Protein AF-A0A2V8GJI9-F1 (afdb_monomer)

Solvent-accessible surface area (backbone atoms only — not comparable to full-atom values): 8300 Å² total; per-residue (Å²): 123,78,87,63,62,68,60,46,70,64,44,50,62,52,36,60,73,71,42,51,44,71,47,83,42,53,93,40,30,22,38,35,31,41,52,63,56,97,75,23,37,41,34,37,64,22,7,66,84,49,74,41,66,83,68,74,76,92,53,94,50,58,69,47,76,45,27,89,53,45,37,51,72,50,77,48,64,57,92,61,36,34,39,41,37,32,25,34,86,86,68,48,78,77,47,71,53,74,48,70,69,66,63,91,72,76,76,72,87,88,72,80,67,73,78,83,71,80,76,75,79,75,75,81,77,76,77,79,84,76,79,90,128

Radius of gyration: 19.45 Å; Cα contacts (8 Å, |Δi|>4): 210; chains: 1; bounding box: 43×51×62 Å

Nearest PDB structures (foldseek):
  3tgh-assembly1_A  TM=9.081E-01  e=1.488E-04  Plasmodium falciparum 3D7

Mean predicted aligned error: 11.12 Å

pLDDT: mean 79.85, std 19.97, range [35.91, 98.31]

Structure (mmCIF, N/CA/C/O backbone):
data_AF-A0A2V8GJI9-F1
#
_entry.id   AF-A0A2V8GJI9-F1
#
loop_
_atom_site.group_PDB
_atom_site.id
_atom_site.type_symbol
_atom_site.label_atom_id
_atom_site.label_alt_id
_atom_site.label_comp_id
_atom_site.label_asym_id
_atom_site.label_entity_id
_atom_site.label_seq_id
_atom_site.pdbx_PDB_ins_code
_atom_site.Cartn_x
_atom_site.Cartn_y
_atom_site.Cartn_z
_atom_site.occupancy
_atom_site.B_iso_or_equiv
_atom_site.auth_seq_id
_atom_site.auth_comp_id
_atom_site.auth_asym_id
_atom_site.auth_atom_id
_atom_site.pdbx_PDB_model_num
ATOM 1 N N . HIS A 1 1 ? 10.012 10.776 -7.567 1.00 58.94 1 HIS A N 1
ATOM 2 C CA . HIS A 1 1 ? 9.943 12.029 -6.810 1.00 58.94 1 HIS A CA 1
ATOM 3 C C . HIS A 1 1 ? 9.780 11.654 -5.343 1.00 58.94 1 HIS A C 1
ATOM 5 O O . HIS A 1 1 ? 9.254 10.596 -5.035 1.00 58.94 1 HIS A O 1
ATOM 11 N N . GLY A 1 2 ? 10.402 12.404 -4.435 1.00 64.50 2 GLY A N 1
ATOM 12 C CA . GLY A 1 2 ? 10.303 12.101 -3.003 1.00 64.50 2 GLY A CA 1
ATOM 13 C C . GLY A 1 2 ? 8.892 12.364 -2.470 1.00 64.50 2 GLY A C 1
ATOM 14 O O . GLY A 1 2 ? 8.005 12.785 -3.213 1.00 64.50 2 GLY A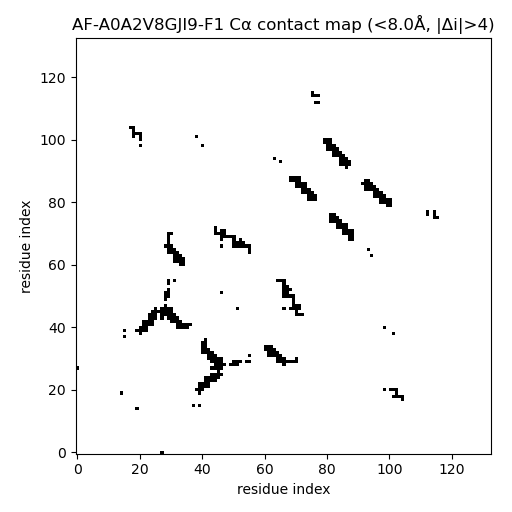 O 1
ATOM 15 N N . SER A 1 3 ? 8.692 12.161 -1.171 1.00 67.88 3 SER A N 1
ATOM 16 C CA . SER A 1 3 ? 7.439 12.498 -0.493 1.00 67.88 3 SER A CA 1
ATOM 17 C C . SER A 1 3 ? 7.075 13.981 -0.643 1.00 67.88 3 SER A C 1
ATOM 19 O O . SER A 1 3 ? 7.902 14.850 -0.368 1.00 67.88 3 SER A O 1
ATOM 21 N N . ASP A 1 4 ? 5.821 14.278 -1.001 1.00 78.50 4 ASP A N 1
ATOM 22 C CA . ASP A 1 4 ? 5.268 15.636 -0.912 1.00 78.50 4 ASP A CA 1
ATOM 23 C C . ASP A 1 4 ? 4.808 15.917 0.527 1.00 78.50 4 ASP A C 1
ATOM 25 O O . ASP A 1 4 ? 3.697 15.579 0.950 1.00 78.50 4 ASP A O 1
ATOM 29 N N . GLU A 1 5 ? 5.704 16.517 1.308 1.00 78.94 5 GLU A N 1
ATOM 30 C CA . GLU A 1 5 ? 5.469 16.841 2.717 1.00 78.94 5 GLU A CA 1
ATOM 31 C C . GLU A 1 5 ? 4.356 17.880 2.912 1.00 78.94 5 GLU A C 1
ATOM 33 O O . GLU A 1 5 ? 3.638 17.845 3.919 1.00 78.94 5 GLU A O 1
ATOM 38 N N . THR A 1 6 ? 4.168 18.780 1.941 1.00 75.62 6 THR A N 1
ATOM 39 C CA . THR A 1 6 ? 3.136 19.823 2.014 1.00 75.62 6 THR A CA 1
ATOM 40 C C . THR A 1 6 ? 1.758 19.190 1.899 1.00 75.62 6 THR A C 1
ATOM 42 O O . THR A 1 6 ? 0.885 19.443 2.734 1.00 75.62 6 THR A O 1
ATOM 45 N N . LEU A 1 7 ? 1.580 18.304 0.916 1.00 79.94 7 LEU A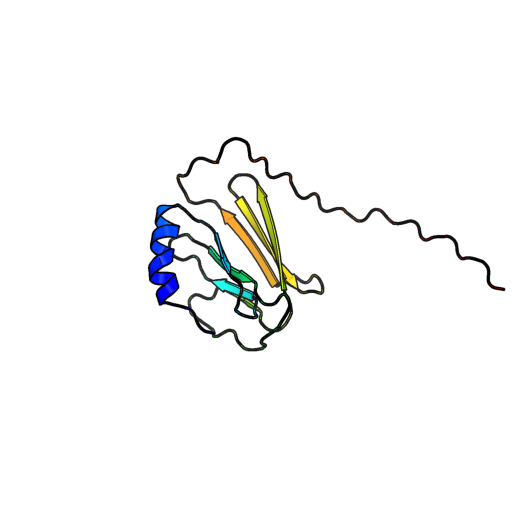 N 1
ATOM 46 C CA . LEU A 1 7 ? 0.331 17.578 0.725 1.00 79.94 7 LEU A CA 1
ATOM 47 C C . LEU A 1 7 ? 0.014 16.683 1.928 1.00 79.94 7 LEU A C 1
ATOM 49 O O . LEU A 1 7 ? -1.121 16.662 2.410 1.00 79.94 7 LEU A O 1
ATOM 53 N N . ARG A 1 8 ? 1.026 15.989 2.466 1.00 82.62 8 ARG A N 1
ATOM 54 C CA . ARG A 1 8 ? 0.864 15.151 3.661 1.00 82.62 8 ARG A CA 1
ATOM 55 C C . ARG A 1 8 ? 0.392 15.965 4.865 1.00 82.62 8 ARG A C 1
ATOM 57 O O . ARG A 1 8 ? -0.548 15.552 5.538 1.00 82.62 8 ARG A O 1
ATOM 64 N N . THR A 1 9 ? 0.998 17.125 5.113 1.00 82.44 9 THR A N 1
ATOM 65 C CA . THR A 1 9 ? 0.659 17.980 6.265 1.00 82.44 9 THR A CA 1
ATOM 66 C C . THR A 1 9 ? -0.789 18.476 6.212 1.00 82.44 9 THR A C 1
ATOM 68 O O . THR A 1 9 ? -1.419 18.645 7.254 1.00 82.44 9 THR A O 1
ATOM 71 N N . GLN A 1 10 ? -1.342 18.671 5.012 1.00 87.38 10 GLN A N 1
ATOM 72 C CA . GLN A 1 10 ? -2.724 19.119 4.827 1.00 87.38 10 GLN A CA 1
ATOM 73 C C . GLN A 1 10 ? -3.743 17.972 4.878 1.00 87.38 10 GLN A C 1
ATOM 75 O O . GLN A 1 10 ? -4.818 18.137 5.455 1.00 87.38 10 GLN A O 1
ATOM 80 N N . LEU A 1 11 ? -3.425 16.814 4.289 1.00 88.19 11 LEU A N 1
ATOM 81 C CA . LEU A 1 11 ? -4.376 15.707 4.146 1.00 88.19 11 LEU A CA 1
ATOM 82 C C . LEU A 1 11 ? -4.369 14.723 5.317 1.00 88.19 11 LEU A C 1
ATOM 84 O O . LEU A 1 11 ? -5.429 14.232 5.696 1.00 88.19 11 LEU A O 1
ATOM 88 N N . GLU A 1 12 ? -3.211 14.440 5.918 1.00 88.50 12 GLU A N 1
ATOM 89 C CA . GLU A 1 12 ? -3.108 13.463 7.010 1.00 88.50 12 GLU A CA 1
ATOM 90 C C . GLU A 1 12 ? -4.008 13.818 8.213 1.00 88.50 12 GLU A C 1
ATOM 92 O O . GLU A 1 12 ? -4.657 12.911 8.741 1.00 88.50 12 GLU A O 1
ATOM 97 N N . PRO A 1 13 ? -4.160 15.099 8.624 1.00 90.44 13 PRO A N 1
ATOM 98 C CA . PRO A 1 13 ? -5.134 15.467 9.652 1.00 90.44 13 PRO A CA 1
ATOM 99 C C . PRO A 1 13 ? -6.577 15.104 9.277 1.00 90.44 13 PRO A C 1
ATOM 101 O O . PRO A 1 13 ? -7.323 14.624 10.129 1.00 90.44 13 PRO A O 1
ATOM 104 N N . LEU A 1 14 ? -6.960 15.274 8.006 1.00 90.69 14 LEU A N 1
ATOM 105 C CA . LEU A 1 14 ? -8.289 14.899 7.518 1.00 90.69 14 LEU A CA 1
ATOM 106 C C . LEU A 1 14 ? -8.458 13.378 7.508 1.00 90.69 14 LEU A C 1
ATOM 108 O O . LEU A 1 14 ? -9.495 12.873 7.930 1.00 90.69 14 LEU A O 1
ATOM 112 N N . PHE A 1 15 ? -7.437 12.631 7.086 1.00 91.75 15 PHE A N 1
ATOM 113 C CA . PHE A 1 15 ? -7.476 11.167 7.096 1.00 91.75 15 PHE A CA 1
ATOM 114 C C . PHE A 1 15 ? -7.696 10.616 8.504 1.00 91.75 15 PHE A C 1
ATOM 116 O O . PHE A 1 15 ? -8.540 9.742 8.697 1.00 91.75 15 PHE A O 1
ATOM 123 N N . VAL A 1 16 ? -7.001 11.182 9.494 1.00 88.56 16 VAL A 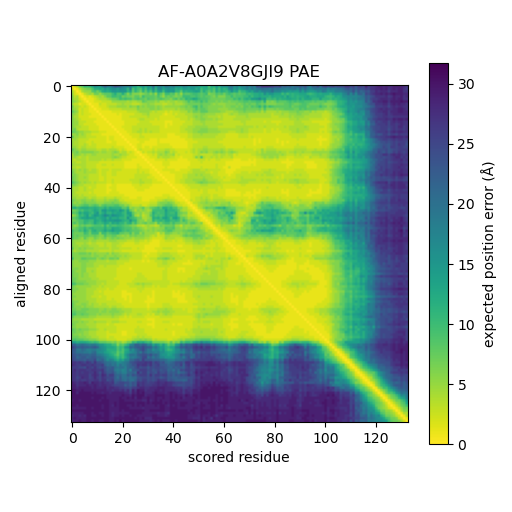N 1
ATOM 124 C CA . VAL A 1 16 ? -7.190 10.835 10.907 1.00 88.56 16 VAL A CA 1
ATOM 125 C C . VAL A 1 16 ? -8.590 11.227 11.384 1.00 88.56 16 VAL A C 1
ATOM 127 O O . VAL A 1 16 ? -9.266 10.413 12.011 1.00 88.56 16 VAL A O 1
ATOM 130 N N . GLN A 1 17 ? -9.058 12.438 11.064 1.00 86.94 17 GLN A N 1
ATOM 131 C CA . GLN A 1 17 ? -10.382 12.924 11.468 1.00 86.94 17 GLN A CA 1
ATOM 132 C C . GLN A 1 17 ? -11.521 12.038 10.944 1.00 86.94 17 GLN A C 1
ATOM 134 O O . GLN A 1 17 ? -12.481 11.784 11.671 1.00 86.94 17 GLN A O 1
ATOM 139 N N . TYR A 1 18 ? -11.419 11.568 9.701 1.00 87.44 18 TYR A N 1
ATOM 140 C CA . TYR A 1 18 ? -12.454 10.760 9.050 1.00 87.44 18 TYR A CA 1
ATOM 141 C C . TYR A 1 18 ? -12.235 9.246 9.176 1.00 87.44 18 TYR A C 1
ATOM 143 O O . TYR A 1 18 ? -13.020 8.472 8.632 1.00 87.44 18 TYR A O 1
ATOM 151 N N . GLY A 1 19 ? -11.211 8.807 9.914 1.00 88.88 19 GLY A N 1
ATOM 152 C CA . GLY A 1 19 ? -10.970 7.389 10.185 1.00 88.88 19 GLY A CA 1
ATOM 153 C C . GLY A 1 19 ? -10.572 6.581 8.949 1.00 88.88 19 GLY A C 1
ATOM 154 O O . GLY A 1 19 ? -10.990 5.434 8.808 1.00 88.88 19 GLY A O 1
ATOM 155 N N . ILE A 1 20 ? -9.792 7.172 8.042 1.00 91.56 20 ILE A N 1
ATOM 156 C CA . ILE A 1 20 ? -9.222 6.459 6.895 1.00 91.56 20 ILE A CA 1
ATOM 157 C C . ILE A 1 20 ? -8.216 5.421 7.396 1.00 91.56 20 ILE A C 1
ATOM 159 O O . ILE A 1 20 ? -7.315 5.748 8.159 1.00 91.56 20 ILE A O 1
ATOM 163 N N . ASN A 1 21 ? -8.345 4.175 6.939 1.00 92.81 21 ASN A N 1
ATOM 164 C CA . ASN A 1 21 ? -7.444 3.086 7.331 1.00 92.81 21 ASN A CA 1
ATOM 165 C C . ASN A 1 21 ? -6.343 2.817 6.307 1.00 92.81 21 ASN A C 1
ATOM 167 O O . ASN A 1 21 ? -5.271 2.345 6.676 1.00 92.81 21 ASN A O 1
ATOM 171 N N . VAL A 1 22 ? -6.606 3.106 5.030 1.00 94.75 22 VAL A N 1
ATOM 172 C CA . VAL A 1 22 ? -5.707 2.785 3.920 1.00 94.75 22 VAL A CA 1
ATOM 173 C C . VAL A 1 22 ? -5.662 3.936 2.929 1.00 94.75 22 VAL A C 1
ATOM 175 O O . VAL A 1 22 ? -6.701 4.457 2.527 1.00 94.75 22 VAL A O 1
ATOM 178 N N . VAL A 1 23 ? -4.453 4.297 2.510 1.00 94.94 2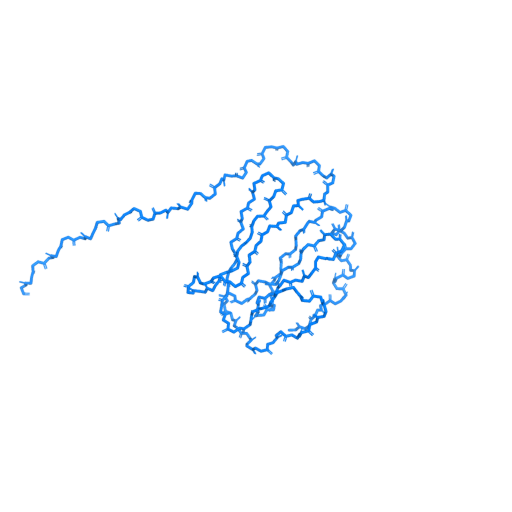3 VAL A N 1
ATOM 179 C CA . VAL A 1 23 ? -4.192 5.252 1.433 1.00 94.94 23 VAL A CA 1
ATOM 180 C C . VAL A 1 23 ? -3.372 4.548 0.358 1.00 94.94 23 VAL A C 1
ATOM 182 O O . VAL A 1 23 ? -2.294 4.022 0.631 1.00 94.94 23 VAL A O 1
ATOM 185 N N . LEU A 1 24 ? -3.894 4.553 -0.867 1.00 95.50 24 LEU A N 1
ATOM 186 C CA . LEU A 1 24 ? -3.219 4.038 -2.054 1.00 95.50 24 LEU A CA 1
ATOM 187 C C . LEU A 1 24 ? -2.812 5.223 -2.926 1.00 95.50 24 LEU A C 1
ATOM 189 O O . LEU A 1 24 ? -3.653 6.053 -3.279 1.00 95.50 24 LEU A O 1
ATOM 193 N N . THR A 1 25 ? -1.539 5.302 -3.285 1.00 93.69 25 THR A N 1
ATOM 194 C CA . THR A 1 25 ? -1.019 6.318 -4.198 1.00 93.69 25 THR A CA 1
ATOM 195 C C . THR A 1 25 ? -0.329 5.669 -5.392 1.00 93.69 25 THR A C 1
ATOM 197 O O . THR A 1 25 ? 0.050 4.496 -5.375 1.00 93.69 25 THR A O 1
ATOM 200 N N . GLY A 1 26 ? -0.210 6.442 -6.468 1.00 89.12 26 GLY A N 1
ATOM 201 C CA . GLY A 1 26 ? 0.606 6.114 -7.634 1.00 89.12 26 GLY A CA 1
ATOM 202 C C . GLY A 1 26 ? 1.704 7.159 -7.799 1.00 89.12 26 GLY A C 1
ATOM 203 O O . GLY A 1 26 ? 2.290 7.595 -6.813 1.00 89.12 26 GLY A O 1
ATOM 204 N N . HIS A 1 27 ? 1.927 7.610 -9.036 1.00 89.88 27 HIS A N 1
ATOM 205 C CA . HIS A 1 27 ? 2.953 8.588 -9.439 1.00 89.88 27 HIS A CA 1
ATOM 206 C C . HIS A 1 27 ? 4.398 8.095 -9.297 1.00 89.88 27 HIS A C 1
ATOM 208 O O . HIS A 1 27 ? 5.172 8.199 -10.247 1.00 89.88 27 HIS A O 1
ATOM 214 N N . GLU A 1 28 ? 4.756 7.509 -8.159 1.00 86.38 28 GLU A N 1
ATOM 215 C CA . GLU A 1 28 ? 6.040 6.846 -7.990 1.00 86.38 28 GLU A CA 1
ATOM 216 C C . GLU A 1 28 ? 6.046 5.469 -8.647 1.00 86.38 28 GLU A C 1
ATOM 218 O O . GLU A 1 28 ? 5.155 4.652 -8.457 1.00 86.38 28 GLU A O 1
ATOM 223 N N . HIS A 1 29 ? 7.053 5.224 -9.479 1.00 92.69 29 HIS A N 1
ATOM 224 C CA . HIS A 1 29 ? 7.105 4.089 -10.404 1.00 92.69 29 HIS A CA 1
ATOM 225 C C . HIS A 1 29 ? 7.722 2.831 -9.772 1.00 92.69 29 HIS A C 1
ATOM 227 O O . HIS A 1 29 ? 8.577 2.183 -10.376 1.00 92.69 29 HIS A O 1
ATOM 233 N N . PHE A 1 30 ? 7.302 2.513 -8.550 1.00 92.69 30 PHE A N 1
ATOM 234 C CA . PHE A 1 30 ? 7.689 1.329 -7.780 1.00 92.69 30 PHE A CA 1
ATOM 235 C C . PHE A 1 30 ? 6.527 0.900 -6.871 1.00 92.69 30 PHE A C 1
ATOM 237 O O . PHE A 1 30 ? 5.496 1.576 -6.800 1.00 92.69 30 PHE A O 1
ATOM 244 N N . TYR A 1 31 ? 6.683 -0.246 -6.215 1.00 95.38 31 TYR A N 1
ATOM 245 C CA . TYR A 1 31 ? 5.839 -0.667 -5.107 1.00 95.38 31 TYR A CA 1
ATOM 246 C C . TYR A 1 31 ? 6.525 -0.337 -3.783 1.00 95.38 31 TYR A C 1
ATOM 248 O O . TYR A 1 31 ? 7.700 -0.654 -3.603 1.00 95.38 31 TYR A O 1
ATOM 256 N N . GLU A 1 32 ? 5.792 0.249 -2.844 1.00 95.75 32 GLU A N 1
ATOM 257 C CA . GLU A 1 32 ? 6.273 0.443 -1.476 1.00 95.75 32 GLU A CA 1
ATOM 258 C C . GLU A 1 32 ? 5.100 0.383 -0.501 1.00 95.75 32 GLU A C 1
ATOM 260 O O . GLU A 1 32 ? 4.040 0.959 -0.746 1.00 95.75 32 GLU A O 1
ATOM 265 N N . ARG A 1 33 ? 5.296 -0.286 0.633 1.00 96.31 33 ARG A N 1
ATOM 266 C CA . ARG A 1 33 ? 4.422 -0.193 1.797 1.00 96.31 33 ARG A CA 1
ATOM 267 C C . ARG A 1 33 ? 5.191 0.442 2.940 1.00 96.31 33 ARG A C 1
ATOM 269 O O . ARG A 1 33 ? 6.230 -0.061 3.371 1.00 96.31 33 ARG A O 1
ATOM 276 N N . ILE A 1 34 ? 4.607 1.495 3.492 1.00 94.12 34 ILE A N 1
ATOM 277 C CA . ILE A 1 34 ? 5.145 2.205 4.649 1.00 94.12 34 ILE A CA 1
ATOM 278 C C . ILE A 1 34 ? 4.543 1.593 5.920 1.00 94.12 34 ILE A C 1
ATOM 280 O O . ILE A 1 34 ? 3.367 1.213 5.958 1.00 94.12 34 ILE A O 1
ATOM 284 N N . LYS A 1 35 ? 5.339 1.499 6.988 1.00 92.62 35 LYS A N 1
ATOM 285 C CA . LYS A 1 35 ? 4.872 1.170 8.340 1.00 92.62 35 LYS A CA 1
ATOM 286 C C . LYS A 1 35 ? 3.705 2.093 8.707 1.00 92.62 35 LYS A C 1
ATOM 288 O O . LYS A 1 35 ? 3.806 3.297 8.452 1.00 92.62 35 LYS A O 1
ATOM 293 N N . PRO A 1 36 ? 2.625 1.580 9.323 1.00 91.50 36 PRO A N 1
ATOM 294 C CA . PRO A 1 36 ? 1.445 2.387 9.600 1.00 91.50 36 PRO A CA 1
ATOM 295 C C . PRO A 1 36 ? 1.768 3.686 10.342 1.00 91.50 36 PRO A C 1
ATOM 297 O O . PRO A 1 36 ? 2.471 3.676 11.353 1.00 91.50 36 PRO A O 1
ATOM 300 N N . GLN A 1 37 ? 1.229 4.801 9.855 1.00 90.25 37 GLN A N 1
ATOM 301 C CA . GLN A 1 37 ? 1.390 6.120 10.466 1.00 90.25 37 GLN A CA 1
ATOM 302 C C . GLN A 1 37 ? 0.050 6.536 11.053 1.00 90.25 37 GLN A C 1
ATOM 304 O O . GLN A 1 37 ? -0.946 6.594 10.335 1.00 90.25 37 GLN A O 1
ATOM 309 N N . LYS A 1 38 ? 0.003 6.792 12.366 1.00 89.56 38 LYS A N 1
ATOM 310 C CA . LYS A 1 38 ? -1.238 7.160 13.078 1.00 89.56 38 LYS A CA 1
ATOM 311 C C . LYS A 1 38 ? -2.390 6.157 12.851 1.00 89.56 38 LYS A C 1
ATOM 313 O O . LYS A 1 38 ? -3.550 6.544 12.803 1.00 89.56 38 LYS A O 1
ATOM 318 N N . GLY A 1 39 ? -2.060 4.870 12.699 1.00 88.44 39 GLY A N 1
ATOM 319 C CA . GLY A 1 39 ? -3.031 3.797 12.438 1.00 88.44 39 GLY A CA 1
ATOM 320 C C . GLY A 1 39 ? -3.476 3.656 10.976 1.00 88.44 39 GLY A C 1
ATOM 321 O O . GLY A 1 39 ? -4.347 2.841 10.695 1.00 88.44 39 GLY A O 1
ATOM 322 N N . ILE A 1 40 ? -2.877 4.414 10.054 1.00 92.38 40 ILE A N 1
ATOM 323 C CA . ILE A 1 40 ? -3.198 4.399 8.623 1.00 92.38 40 ILE A CA 1
ATOM 324 C C . ILE A 1 40 ? -2.094 3.658 7.867 1.00 92.38 40 ILE A C 1
ATOM 326 O O . ILE A 1 40 ? -0.910 3.965 8.033 1.00 92.38 40 ILE A O 1
ATOM 330 N N . ALA A 1 41 ? -2.470 2.690 7.035 1.00 94.88 41 ALA A N 1
ATOM 331 C CA . ALA A 1 41 ? -1.562 2.009 6.122 1.00 94.88 41 ALA A CA 1
ATOM 332 C C . ALA A 1 41 ? -1.417 2.800 4.813 1.00 94.88 41 ALA A C 1
ATOM 334 O O . ALA A 1 41 ? -2.411 3.231 4.228 1.00 94.88 41 ALA A O 1
ATOM 335 N N . TYR A 1 42 ? -0.183 2.959 4.337 1.00 95.06 42 TYR A N 1
ATOM 336 C CA . TYR A 1 42 ? 0.126 3.687 3.107 1.00 95.06 42 TYR A CA 1
ATOM 337 C C . TYR A 1 42 ? 0.831 2.768 2.118 1.00 95.06 42 TYR A C 1
ATOM 339 O O . TYR A 1 42 ? 1.787 2.079 2.484 1.00 95.06 42 TYR A O 1
ATOM 347 N N . PHE A 1 43 ? 0.370 2.802 0.872 1.00 96.50 43 PHE A N 1
ATOM 348 C CA . PHE A 1 43 ? 0.932 2.030 -0.225 1.00 96.50 43 PHE A CA 1
ATOM 349 C C . PHE A 1 43 ? 1.181 2.912 -1.439 1.00 96.50 43 PHE A C 1
ATOM 351 O O . PHE A 1 43 ? 0.304 3.672 -1.851 1.00 96.50 43 PHE A O 1
ATOM 358 N N . ILE A 1 44 ? 2.336 2.720 -2.059 1.00 94.88 44 ILE A N 1
ATOM 359 C CA . ILE A 1 44 ? 2.642 3.168 -3.409 1.00 94.88 44 ILE A CA 1
ATOM 360 C C . ILE A 1 44 ? 2.434 1.973 -4.343 1.00 94.88 44 ILE A C 1
ATOM 362 O O . ILE A 1 44 ? 2.992 0.897 -4.140 1.00 94.88 44 ILE A O 1
ATOM 366 N N 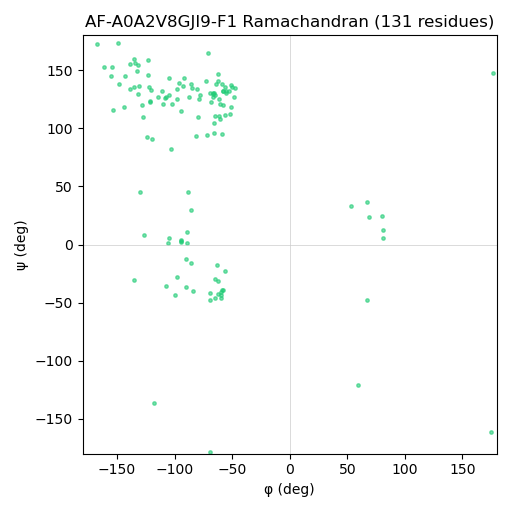. THR A 1 45 ? 1.610 2.166 -5.369 1.00 93.69 45 THR A N 1
ATOM 367 C CA . THR A 1 45 ? 1.204 1.150 -6.356 1.00 93.69 45 THR A CA 1
ATOM 368 C C . THR A 1 45 ? 1.383 1.678 -7.783 1.00 93.69 45 THR A C 1
ATOM 370 O O . THR A 1 45 ? 0.484 1.593 -8.615 1.00 93.69 45 THR A O 1
ATOM 373 N N . GLY A 1 46 ? 2.524 2.309 -8.079 1.00 91.62 46 GLY A N 1
ATOM 374 C CA . GLY A 1 46 ? 2.697 3.058 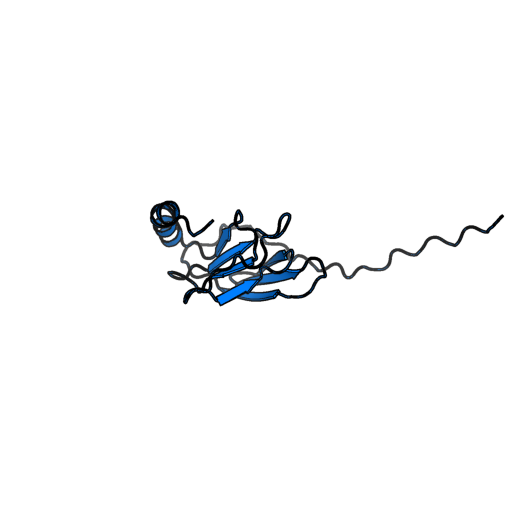-9.331 1.00 91.62 46 GLY A CA 1
ATOM 375 C C . GLY A 1 46 ? 3.581 2.400 -10.392 1.00 91.62 46 GLY A C 1
ATOM 376 O O . GLY A 1 46 ? 3.738 2.967 -11.474 1.00 91.62 46 GLY A O 1
ATOM 377 N N . SER A 1 47 ? 4.111 1.196 -10.155 1.00 90.81 47 SER A N 1
ATOM 378 C CA . SER A 1 47 ? 4.883 0.449 -11.160 1.00 90.81 47 SER A CA 1
ATOM 379 C C . SER A 1 47 ? 4.036 -0.398 -12.114 1.00 90.81 47 SER A C 1
ATOM 381 O O . SER A 1 47 ? 4.514 -1.415 -12.585 1.00 90.81 47 SER A O 1
ATOM 383 N N . SER A 1 48 ? 2.791 -0.043 -12.443 1.00 84.44 48 SER A N 1
ATOM 384 C CA . SER A 1 48 ? 1.972 -0.889 -13.340 1.00 84.44 48 SER A CA 1
ATOM 385 C C . SER A 1 48 ? 2.185 -0.628 -14.840 1.00 84.44 48 SER A C 1
ATOM 387 O O . SER A 1 48 ? 1.787 -1.448 -15.659 1.00 84.44 48 SER A O 1
ATOM 389 N N . ALA A 1 49 ? 2.796 0.500 -15.223 1.00 79.38 49 ALA A N 1
ATOM 390 C CA . ALA A 1 49 ? 2.980 0.875 -16.638 1.00 79.38 49 ALA A CA 1
ATOM 391 C C . ALA A 1 49 ? 4.381 1.408 -16.971 1.00 79.38 49 ALA A C 1
ATOM 393 O O . ALA A 1 49 ? 4.876 1.231 -18.084 1.00 79.38 49 ALA A O 1
ATOM 394 N N . LYS A 1 50 ? 5.050 2.057 -16.014 1.00 80.69 50 LYS A N 1
ATOM 395 C CA . LYS A 1 50 ? 6.430 2.523 -16.155 1.00 80.69 50 LYS A CA 1
ATOM 396 C C . LYS A 1 50 ? 7.190 2.175 -14.886 1.00 80.69 50 LYS A C 1
ATOM 398 O O . LYS A 1 50 ? 6.666 2.374 -13.798 1.00 80.69 50 LYS A O 1
ATOM 403 N N . LEU A 1 51 ? 8.403 1.659 -15.051 1.00 79.81 51 LEU A N 1
ATOM 404 C CA . LEU A 1 51 ? 9.289 1.273 -13.958 1.00 79.81 51 LEU A CA 1
ATOM 405 C C . LEU A 1 51 ? 10.404 2.311 -13.794 1.00 79.81 51 LEU A C 1
ATOM 407 O O . LEU A 1 51 ? 10.889 2.867 -14.785 1.00 79.81 51 LEU A O 1
ATOM 411 N N . ARG A 1 52 ? 10.800 2.581 -12.549 1.00 78.06 52 ARG A N 1
ATOM 412 C CA . ARG A 1 52 ? 12.055 3.267 -12.214 1.00 78.06 52 ARG A CA 1
ATOM 413 C C . ARG A 1 52 ? 12.846 2.373 -11.268 1.00 78.06 52 ARG A C 1
ATOM 415 O O . ARG A 1 52 ? 12.632 2.419 -10.063 1.00 78.06 52 ARG A O 1
ATOM 422 N N . GLU A 1 53 ? 13.719 1.563 -11.846 1.00 81.62 53 GLU A N 1
ATOM 423 C CA . GLU A 1 53 ? 14.558 0.627 -11.103 1.00 81.62 53 GLU A CA 1
ATOM 424 C C . GLU A 1 53 ? 15.542 1.351 -10.178 1.00 81.62 53 GLU A C 1
ATOM 426 O O . GLU A 1 53 ? 16.113 2.375 -10.560 1.00 81.62 53 GLU A O 1
ATOM 431 N N . GLY A 1 54 ? 15.714 0.829 -8.958 1.00 81.00 54 GLY A N 1
ATOM 432 C CA . GLY A 1 54 ? 16.633 1.369 -7.952 1.00 81.00 54 GLY A CA 1
ATOM 433 C C . GLY A 1 54 ? 16.219 2.724 -7.373 1.00 81.00 54 GLY A C 1
ATOM 434 O O . GLY A 1 54 ? 17.078 3.492 -6.943 1.00 81.00 54 GLY A O 1
ATOM 435 N N . ASN A 1 55 ? 14.929 3.063 -7.421 1.00 80.44 55 ASN A N 1
ATOM 436 C CA . ASN A 1 55 ? 14.418 4.376 -7.026 1.00 80.44 55 ASN A CA 1
ATOM 437 C C . ASN A 1 55 ? 13.706 4.368 -5.662 1.00 80.44 55 ASN A C 1
ATOM 439 O O . ASN A 1 55 ? 13.153 5.394 -5.261 1.00 80.44 55 ASN A O 1
ATOM 443 N N . ILE A 1 56 ? 13.731 3.241 -4.946 1.00 82.94 56 ILE A N 1
ATOM 444 C CA . ILE A 1 56 ? 13.376 3.210 -3.525 1.00 82.94 56 ILE A CA 1
ATOM 445 C C . ILE A 1 56 ? 14.569 3.722 -2.722 1.00 82.94 56 ILE A C 1
ATOM 447 O O . ILE A 1 56 ? 15.688 3.227 -2.843 1.00 82.94 56 ILE A O 1
ATOM 451 N N . THR A 1 57 ? 14.329 4.741 -1.897 1.00 81.81 57 THR A N 1
ATOM 452 C CA . THR A 1 57 ? 15.308 5.188 -0.902 1.00 81.81 57 THR A CA 1
ATOM 453 C C . THR A 1 57 ? 14.986 4.498 0.415 1.00 81.81 57 THR A C 1
ATOM 455 O O . THR A 1 57 ? 13.931 4.796 0.975 1.00 81.81 57 THR A O 1
ATOM 458 N N . PRO A 1 58 ? 15.869 3.625 0.935 1.00 79.31 58 PRO A N 1
ATOM 459 C CA . PRO A 1 58 ? 15.611 2.949 2.195 1.00 79.31 58 PRO A CA 1
ATOM 460 C C . PRO A 1 58 ? 15.341 3.957 3.308 1.00 79.31 58 PRO A C 1
ATOM 462 O O . PRO A 1 58 ? 16.098 4.914 3.499 1.00 79.31 58 PRO A O 1
ATOM 465 N N . SER A 1 59 ? 14.276 3.725 4.064 1.00 84.56 59 SER A N 1
ATOM 466 C CA . SER A 1 59 ? 13.926 4.549 5.217 1.00 84.56 59 SER A CA 1
ATOM 467 C C . SER A 1 59 ? 13.526 3.682 6.403 1.00 84.56 59 SER A C 1
ATOM 469 O O . SER A 1 59 ? 13.117 2.532 6.257 1.00 84.56 59 SER A O 1
ATOM 471 N N . GLU A 1 60 ? 13.591 4.242 7.610 1.00 87.00 60 GLU A N 1
ATOM 472 C CA . GLU A 1 60 ? 13.112 3.552 8.814 1.00 87.00 60 GLU A CA 1
ATOM 473 C C . GLU A 1 60 ? 11.602 3.260 8.780 1.00 87.00 60 GLU A C 1
ATOM 475 O O . GLU A 1 60 ? 11.110 2.406 9.528 1.00 87.00 60 GLU A O 1
ATOM 480 N N . PHE A 1 61 ? 10.870 3.952 7.905 1.00 86.94 61 PHE A N 1
ATOM 481 C CA . PHE A 1 61 ? 9.435 3.805 7.722 1.00 86.94 61 PHE A CA 1
ATOM 482 C C . PHE A 1 61 ? 9.079 2.753 6.676 1.00 86.94 61 PHE A C 1
ATOM 484 O O . PHE A 1 61 ? 7.923 2.346 6.635 1.00 86.94 61 PHE A O 1
ATOM 491 N N . GLU A 1 62 ? 10.029 2.276 5.873 1.00 91.88 62 GLU A N 1
ATOM 492 C CA . GLU A 1 62 ? 9.768 1.224 4.896 1.00 91.88 62 GLU A CA 1
ATOM 493 C C . GLU A 1 62 ? 9.413 -0.085 5.620 1.00 91.88 62 GLU A C 1
ATOM 495 O O . GLU A 1 62 ? 10.077 -0.507 6.575 1.00 91.88 62 GLU A O 1
ATOM 500 N N . ALA A 1 63 ? 8.318 -0.715 5.197 1.00 93.44 63 ALA A N 1
ATOM 501 C CA . ALA A 1 63 ? 7.923 -2.042 5.659 1.00 93.44 63 ALA A CA 1
ATOM 502 C C . ALA A 1 63 ? 8.135 -3.109 4.578 1.00 93.44 63 ALA A C 1
ATOM 504 O O . ALA A 1 63 ? 8.473 -4.243 4.912 1.00 93.44 63 ALA A O 1
ATOM 505 N N . ALA A 1 64 ? 7.919 -2.753 3.312 1.00 94.88 64 ALA A N 1
ATOM 506 C CA . ALA A 1 64 ? 8.238 -3.568 2.147 1.00 94.88 64 ALA A CA 1
ATOM 507 C C . ALA A 1 64 ? 8.434 -2.660 0.927 1.00 94.88 64 ALA A C 1
ATOM 509 O O . ALA A 1 64 ? 7.709 -1.677 0.778 1.00 94.88 64 ALA A O 1
ATOM 510 N N . GLY A 1 65 ? 9.349 -3.025 0.034 1.00 94.00 65 GLY A N 1
ATOM 511 C CA . GLY A 1 65 ? 9.658 -2.273 -1.177 1.00 94.00 65 GLY A CA 1
ATOM 512 C C . GLY A 1 65 ? 9.970 -3.200 -2.347 1.00 94.00 65 GLY A C 1
ATOM 513 O O . GLY A 1 65 ? 10.529 -4.283 -2.165 1.00 94.00 65 GLY A O 1
ATOM 514 N N . PHE A 1 66 ? 9.579 -2.797 -3.556 1.00 94.12 66 PHE A N 1
ATOM 515 C CA . PHE A 1 66 ? 9.933 -3.489 -4.791 1.00 94.12 66 PHE A CA 1
ATOM 516 C C . PHE A 1 66 ? 9.934 -2.542 -5.992 1.00 94.12 66 PHE A C 1
ATOM 518 O O . PHE A 1 66 ? 8.898 -2.025 -6.411 1.00 94.12 66 PHE A O 1
ATOM 525 N N . ASP A 1 67 ? 11.105 -2.360 -6.589 1.00 93.31 67 ASP A N 1
ATOM 526 C CA . ASP A 1 67 ? 11.341 -1.450 -7.711 1.00 93.31 67 ASP A CA 1
ATOM 527 C C . ASP A 1 67 ? 12.012 -2.123 -8.916 1.00 93.31 67 ASP A C 1
ATOM 529 O O . ASP A 1 67 ? 12.348 -1.453 -9.883 1.00 93.31 67 ASP A O 1
ATOM 533 N N . THR A 1 68 ? 12.159 -3.449 -8.914 1.00 92.19 68 THR A N 1
ATOM 534 C CA . THR A 1 68 ? 12.842 -4.201 -9.988 1.00 92.19 68 THR A CA 1
ATOM 535 C C . THR A 1 68 ? 11.897 -4.752 -11.059 1.00 92.19 68 THR A C 1
ATOM 537 O O . THR A 1 68 ? 12.329 -5.429 -11.989 1.00 92.19 68 THR A O 1
ATOM 540 N N . GLY A 1 69 ? 10.595 -4.471 -10.963 1.00 91.44 69 GLY A N 1
ATOM 541 C CA . GLY A 1 69 ? 9.613 -4.972 -11.918 1.00 91.44 69 GLY A CA 1
ATOM 542 C C . GLY A 1 69 ? 8.248 -4.304 -11.817 1.00 91.44 69 GLY A C 1
ATOM 543 O O . GLY A 1 69 ? 7.963 -3.531 -10.896 1.00 91.44 69 GLY A O 1
ATOM 544 N N . TYR A 1 70 ? 7.388 -4.634 -12.779 1.00 95.00 70 TYR A N 1
ATOM 545 C CA . TYR A 1 70 ? 6.012 -4.162 -12.781 1.00 95.00 70 TYR A CA 1
ATOM 546 C C . TYR A 1 70 ? 5.189 -4.874 -11.717 1.00 95.00 70 TYR A C 1
ATOM 548 O O . TYR A 1 70 ? 5.335 -6.082 -11.526 1.00 95.00 70 TYR A O 1
ATOM 556 N N . THR A 1 71 ? 4.303 -4.133 -11.052 1.00 95.81 71 THR A N 1
ATOM 557 C CA . THR A 1 71 ? 3.406 -4.705 -10.045 1.00 95.81 71 THR A CA 1
ATOM 558 C C . THR A 1 71 ? 1.968 -4.232 -10.192 1.00 95.81 71 THR A C 1
ATOM 560 O O . THR A 1 71 ? 1.686 -3.164 -10.745 1.00 95.81 71 THR A O 1
ATOM 563 N N . PHE A 1 72 ? 1.053 -5.039 -9.667 1.00 95.12 72 PHE A N 1
ATOM 564 C CA . PHE A 1 72 ? -0.329 -4.670 -9.387 1.00 95.12 72 PHE A CA 1
ATOM 565 C C . PHE A 1 72 ? -0.747 -5.255 -8.033 1.00 95.12 72 PHE A C 1
ATOM 567 O O . PHE A 1 72 ? -0.177 -6.243 -7.571 1.00 95.12 72 PHE A O 1
ATOM 574 N N . MET A 1 73 ? -1.736 -4.641 -7.382 1.00 96.75 73 MET A N 1
ATOM 575 C CA . MET A 1 73 ? -2.243 -5.096 -6.088 1.00 96.75 73 MET A CA 1
ATOM 576 C C . MET A 1 73 ? -3.659 -5.653 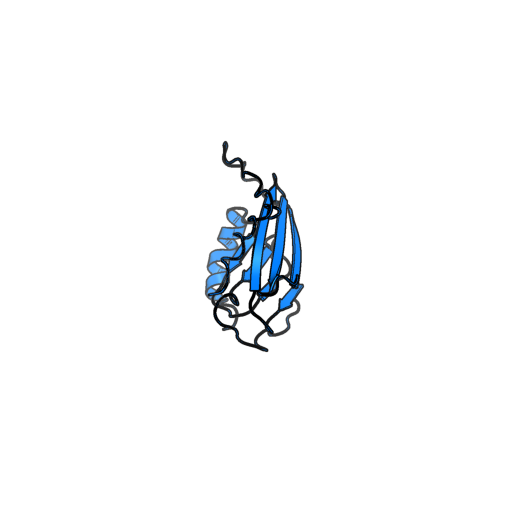-6.225 1.00 96.75 73 MET A C 1
ATOM 578 O O . MET A 1 73 ? -4.535 -5.014 -6.806 1.00 96.75 73 MET A O 1
ATOM 582 N N . LEU A 1 74 ? -3.880 -6.830 -5.649 1.00 96.75 74 LEU A N 1
ATOM 583 C CA . LEU A 1 74 ? -5.199 -7.385 -5.381 1.00 96.75 74 LEU A CA 1
ATOM 584 C C . LEU A 1 74 ? -5.627 -6.995 -3.970 1.00 96.75 74 LEU A C 1
ATOM 586 O O . LEU A 1 74 ? -4.827 -7.073 -3.036 1.00 96.75 74 LEU A O 1
ATOM 590 N N . VAL A 1 75 ? -6.889 -6.593 -3.829 1.00 97.06 75 VAL A N 1
ATOM 591 C CA . VAL A 1 75 ? -7.496 -6.239 -2.546 1.00 97.06 75 VAL A CA 1
ATOM 592 C C . VAL A 1 75 ? -8.839 -6.943 -2.419 1.00 97.06 75 VAL A C 1
ATOM 594 O O . VAL A 1 75 ? -9.684 -6.842 -3.308 1.00 97.06 75 VAL A O 1
ATOM 597 N N . GLU A 1 76 ? -9.038 -7.616 -1.293 1.00 97.06 76 GLU A N 1
ATOM 598 C CA . GLU A 1 76 ? -10.308 -8.214 -0.894 1.00 97.06 76 GLU A CA 1
ATOM 599 C C . GLU A 1 76 ? -10.719 -7.640 0.461 1.00 97.06 76 GLU A C 1
ATOM 601 O O . GLU A 1 76 ? -9.889 -7.509 1.356 1.00 97.06 76 GLU A O 1
ATOM 606 N N . ILE A 1 77 ? -11.988 -7.268 0.620 1.00 95.44 77 ILE A N 1
ATOM 607 C CA . ILE A 1 77 ? -12.511 -6.737 1.883 1.00 95.44 77 ILE A CA 1
ATOM 608 C C . ILE A 1 77 ? -13.650 -7.636 2.345 1.00 95.44 77 ILE A C 1
ATOM 610 O O . ILE A 1 77 ? -14.641 -7.798 1.630 1.00 95.44 77 ILE A O 1
ATOM 614 N N . VAL A 1 78 ? -13.512 -8.182 3.551 1.00 94.06 78 VAL A N 1
ATOM 615 C CA . VAL A 1 78 ? -14.500 -9.041 4.204 1.00 94.06 78 VAL A CA 1
ATOM 616 C C . VAL A 1 78 ? -14.783 -8.479 5.592 1.00 94.06 78 VAL A C 1
ATOM 618 O O . VAL A 1 78 ? -13.941 -8.536 6.482 1.00 94.06 78 VAL A O 1
ATOM 621 N N . GLY A 1 79 ? -15.981 -7.926 5.783 1.00 90.81 79 GLY A N 1
ATOM 622 C CA . GLY A 1 79 ? -16.323 -7.246 7.032 1.00 90.81 79 GLY A CA 1
ATOM 623 C C . GLY A 1 79 ? -15.378 -6.072 7.298 1.00 90.81 79 GLY A C 1
ATOM 624 O O . GLY A 1 79 ? -15.287 -5.159 6.477 1.00 90.81 79 GLY A O 1
ATOM 625 N N . ASP A 1 80 ? -14.683 -6.122 8.432 1.00 92.19 80 ASP A N 1
ATOM 626 C CA . ASP A 1 80 ? -13.723 -5.102 8.863 1.00 92.19 80 ASP A CA 1
ATOM 627 C C . ASP A 1 80 ? -12.270 -5.429 8.476 1.00 92.19 80 ASP A C 1
ATOM 629 O O . ASP A 1 80 ? -11.360 -4.671 8.809 1.00 92.19 80 ASP A O 1
ATOM 633 N N . ASP A 1 81 ? -12.036 -6.525 7.756 1.00 94.19 81 ASP A N 1
ATOM 634 C CA . ASP A 1 81 ? -10.702 -6.946 7.346 1.00 94.19 81 ASP A CA 1
ATOM 635 C C . ASP A 1 81 ? -10.485 -6.714 5.849 1.00 94.19 81 ASP A C 1
ATOM 637 O O . ASP A 1 81 ? -11.249 -7.171 4.997 1.00 94.19 81 ASP A O 1
ATOM 641 N N . MET A 1 82 ? -9.403 -6.008 5.525 1.00 96.75 82 MET A N 1
ATOM 642 C CA . MET A 1 82 ? -8.881 -5.882 4.170 1.00 96.75 82 MET A CA 1
ATOM 643 C C . MET A 1 82 ? -7.676 -6.804 4.009 1.00 96.75 82 MET A C 1
ATOM 645 O O . MET A 1 82 ? -6.670 -6.625 4.690 1.00 96.75 82 MET A O 1
ATOM 649 N N . TYR A 1 83 ? -7.735 -7.733 3.066 1.00 98.12 83 TYR A N 1
ATOM 650 C CA . TYR A 1 83 ? -6.610 -8.551 2.624 1.00 98.12 83 TYR A CA 1
ATOM 651 C C . TYR A 1 83 ? -5.990 -7.931 1.377 1.00 98.12 83 TYR A C 1
ATOM 653 O O . TYR A 1 83 ? -6.703 -7.462 0.488 1.00 98.12 83 TYR A O 1
ATOM 661 N N . TYR A 1 84 ? -4.662 -7.930 1.299 1.00 98.06 84 TYR A N 1
ATOM 662 C CA . TYR A 1 84 ? -3.943 -7.416 0.140 1.00 98.06 84 TYR A CA 1
ATOM 663 C C . TYR A 1 84 ? -2.848 -8.371 -0.317 1.00 98.06 84 TYR A C 1
ATOM 665 O O . TYR A 1 84 ? -2.217 -9.066 0.484 1.00 98.06 84 TYR A O 1
ATOM 673 N N . GLN A 1 85 ? -2.594 -8.353 -1.622 1.00 98.31 85 GLN A N 1
ATOM 674 C CA . GLN A 1 85 ? -1.475 -9.043 -2.242 1.00 98.31 85 GLN A CA 1
ATOM 675 C C . GLN A 1 85 ? -0.932 -8.209 -3.403 1.00 98.31 85 GLN A C 1
ATOM 677 O O . GLN A 1 85 ? -1.638 -7.962 -4.378 1.00 98.31 85 GLN A O 1
ATOM 682 N N . ALA A 1 86 ? 0.326 -7.787 -3.312 1.00 97.62 86 ALA A N 1
ATOM 683 C CA . ALA A 1 86 ? 1.061 -7.193 -4.419 1.00 97.62 86 ALA A CA 1
ATOM 684 C C . ALA A 1 86 ? 1.731 -8.303 -5.238 1.00 97.62 86 ALA A C 1
ATOM 686 O O . ALA A 1 86 ? 2.445 -9.152 -4.695 1.00 97.62 86 ALA A O 1
ATOM 687 N N . LEU A 1 87 ? 1.490 -8.300 -6.545 1.00 97.25 87 LEU A N 1
ATOM 688 C CA . LEU A 1 87 ? 1.954 -9.306 -7.492 1.00 97.25 87 LEU A CA 1
ATOM 689 C C . LEU A 1 87 ? 2.779 -8.654 -8.596 1.00 97.25 87 LEU A C 1
ATOM 691 O O . LEU A 1 87 ? 2.471 -7.545 -9.032 1.00 97.25 87 LEU A O 1
ATOM 695 N N . THR A 1 88 ? 3.789 -9.369 -9.080 1.00 96.44 88 THR A N 1
ATOM 696 C CA . THR A 1 88 ? 4.453 -9.042 -10.343 1.00 96.44 88 THR A CA 1
ATOM 697 C C . THR A 1 88 ? 3.543 -9.349 -11.535 1.00 96.44 88 THR A C 1
ATOM 699 O O . THR A 1 88 ? 2.589 -10.123 -11.433 1.00 96.44 88 THR A O 1
ATOM 702 N N . ASP A 1 89 ? 3.886 -8.816 -12.705 1.00 91.56 89 ASP A N 1
ATOM 703 C CA . ASP A 1 89 ? 3.293 -9.172 -14.006 1.00 91.56 89 ASP A CA 1
ATOM 704 C C . ASP A 1 89 ? 3.374 -10.676 -14.354 1.00 91.56 89 ASP A C 1
ATOM 706 O O . ASP A 1 89 ? 2.559 -11.197 -15.112 1.00 91.56 89 ASP A O 1
ATOM 710 N N . THR A 1 90 ? 4.324 -11.388 -13.753 1.00 94.31 90 THR A N 1
ATOM 711 C CA . THR A 1 90 ? 4.499 -12.848 -13.836 1.00 94.31 90 THR A CA 1
ATOM 712 C C . THR A 1 90 ? 3.729 -13.630 -12.763 1.00 94.31 90 THR A C 1
ATOM 714 O O . THR A 1 90 ? 3.816 -14.857 -12.716 1.00 94.31 90 THR A O 1
ATOM 717 N N . GLY A 1 91 ? 2.969 -12.949 -11.900 1.00 94.31 91 GLY A N 1
ATOM 718 C CA . GLY A 1 91 ? 2.144 -13.562 -10.857 1.00 94.31 91 GLY A CA 1
ATOM 719 C C . GLY A 1 91 ? 2.897 -13.953 -9.582 1.00 94.31 91 GLY A C 1
ATOM 720 O O . GLY A 1 91 ? 2.349 -14.673 -8.749 1.00 94.31 91 GLY A O 1
ATOM 721 N N . LYS A 1 92 ? 4.141 -13.497 -9.394 1.00 97.00 92 LYS A N 1
ATOM 722 C CA . LYS A 1 92 ? 4.901 -13.730 -8.159 1.00 97.00 92 LYS A CA 1
ATOM 723 C C . LYS A 1 92 ? 4.474 -12.729 -7.089 1.00 97.00 92 LYS A C 1
ATOM 725 O O . LYS A 1 92 ? 4.424 -11.531 -7.346 1.00 97.00 92 LYS A O 1
ATOM 730 N N . THR A 1 93 ? 4.237 -13.197 -5.867 1.00 97.69 93 THR A N 1
ATOM 731 C CA . THR A 1 93 ? 3.972 -12.313 -4.725 1.00 97.69 93 THR A CA 1
ATOM 732 C C . THR A 1 93 ? 5.217 -11.536 -4.315 1.00 97.69 93 THR A C 1
ATOM 734 O O . THR A 1 93 ? 6.288 -12.112 -4.117 1.00 97.69 93 THR A O 1
ATOM 737 N N . VAL A 1 94 ? 5.038 -10.226 -4.177 1.00 96.62 94 VAL A N 1
ATOM 738 C CA . VAL A 1 94 ? 6.030 -9.269 -3.681 1.00 96.62 94 VAL A CA 1
ATOM 739 C C . VAL A 1 94 ? 5.776 -8.949 -2.211 1.00 96.62 94 VAL A C 1
ATOM 741 O O . VAL A 1 94 ? 6.707 -8.915 -1.416 1.00 96.62 94 VAL A O 1
ATOM 744 N N . ASP A 1 95 ? 4.512 -8.742 -1.850 1.00 98.12 95 ASP A N 1
ATOM 745 C CA . ASP A 1 95 ? 4.081 -8.420 -0.492 1.00 98.12 95 ASP A CA 1
ATOM 746 C C . ASP A 1 95 ? 2.627 -8.857 -0.298 1.00 98.12 95 ASP A C 1
ATOM 748 O O . ASP A 1 95 ? 1.854 -8.927 -1.258 1.00 98.12 95 ASP A O 1
ATOM 752 N N . SER A 1 96 ? 2.246 -9.168 0.934 1.00 98.06 96 SER A N 1
ATOM 753 C CA . SER A 1 96 ? 0.881 -9.570 1.268 1.00 98.06 96 SER A CA 1
ATOM 754 C C . SER A 1 96 ? 0.605 -9.419 2.753 1.00 98.06 96 SER A C 1
ATOM 756 O O . SER A 1 96 ? 1.506 -9.586 3.575 1.00 98.06 96 SER A O 1
ATOM 758 N N . GLY A 1 97 ? -0.656 -9.209 3.108 1.00 97.50 97 GLY A N 1
ATOM 759 C CA . GLY A 1 97 ? -1.071 -9.183 4.501 1.00 97.50 97 GLY A CA 1
ATOM 760 C C . GLY A 1 97 ? -2.533 -8.811 4.664 1.00 97.50 97 GLY A C 1
ATOM 761 O O . GLY A 1 97 ? -3.323 -8.886 3.722 1.00 97.50 97 GLY A O 1
ATOM 762 N N . SER A 1 98 ? -2.878 -8.393 5.877 1.00 96.75 98 SER A N 1
ATOM 763 C CA . SER A 1 98 ? -4.201 -7.880 6.203 1.00 96.75 98 SER A CA 1
ATOM 764 C C . SER A 1 98 ? -4.121 -6.572 6.984 1.00 96.75 98 SER A C 1
ATOM 766 O O . SER A 1 98 ? -3.126 -6.279 7.653 1.00 96.75 98 SER A O 1
ATOM 768 N N . ILE A 1 99 ? -5.174 -5.769 6.874 1.00 95.19 99 ILE A N 1
ATOM 769 C CA . ILE A 1 99 ? -5.387 -4.533 7.620 1.00 95.19 99 ILE A CA 1
ATOM 770 C C . ILE A 1 99 ? -6.775 -4.620 8.235 1.00 95.19 99 ILE A C 1
ATOM 772 O O . ILE A 1 99 ? -7.768 -4.725 7.518 1.00 95.19 99 ILE A O 1
ATOM 776 N N . HIS A 1 100 ? -6.824 -4.559 9.561 1.00 92.69 100 HIS A N 1
ATOM 777 C CA . HIS A 1 100 ? -8.073 -4.495 10.301 1.00 92.69 100 HIS A CA 1
ATOM 778 C C . HIS A 1 100 ? -8.538 -3.043 10.420 1.00 92.69 100 HIS A C 1
ATOM 780 O O . HIS A 1 100 ? -7.734 -2.138 10.680 1.00 92.69 100 HIS A O 1
ATOM 786 N N . ARG A 1 101 ? -9.837 -2.809 10.251 1.00 89.25 101 ARG A N 1
ATOM 787 C CA . ARG A 1 101 ? -10.442 -1.489 10.384 1.00 89.25 101 ARG A CA 1
ATOM 788 C C . ARG A 1 101 ? -10.253 -0.953 11.803 1.00 89.25 101 ARG A C 1
ATOM 790 O O . ARG A 1 101 ? -10.658 -1.558 12.787 1.00 89.25 101 ARG A O 1
ATOM 797 N N . VAL A 1 102 ? -9.679 0.239 11.906 1.00 78.44 102 VAL A N 1
ATOM 798 C CA . VAL A 1 102 ? -9.524 0.983 13.161 1.00 78.44 102 VAL A CA 1
ATOM 799 C C . VAL A 1 102 ? -10.273 2.309 13.030 1.00 78.44 102 VAL A C 1
ATOM 801 O O . VAL A 1 102 ? -9.744 3.285 12.508 1.00 78.44 102 VAL A O 1
ATOM 804 N N . GLY A 1 103 ? -11.554 2.347 13.415 1.00 66.94 103 GLY A N 1
ATOM 805 C CA . GLY A 1 103 ? -12.372 3.562 13.305 1.00 66.94 103 GLY A CA 1
ATOM 806 C C . GLY A 1 103 ? -13.835 3.386 13.725 1.00 66.94 103 GLY A C 1
ATOM 807 O O . GLY A 1 103 ? -14.418 2.328 13.533 1.00 66.94 103 GLY A O 1
ATOM 808 N N . LYS A 1 104 ? -14.429 4.451 14.287 1.00 53.28 104 LYS A N 1
ATOM 809 C CA . LYS A 1 104 ? -15.814 4.518 14.813 1.00 53.28 104 LYS A CA 1
ATOM 810 C C . LYS A 1 104 ? -16.872 4.931 13.776 1.00 53.28 104 LYS A C 1
ATOM 812 O O . LYS A 1 104 ? -17.976 5.318 14.149 1.00 53.28 104 LYS A O 1
ATOM 817 N N . VAL A 1 105 ? -16.527 4.970 12.490 1.00 58.34 105 VAL A N 1
ATOM 818 C CA . VAL A 1 105 ? -17.499 5.346 11.457 1.00 58.34 105 VAL A CA 1
ATOM 819 C C . VAL A 1 105 ? -18.352 4.119 11.183 1.00 58.34 105 VAL A C 1
A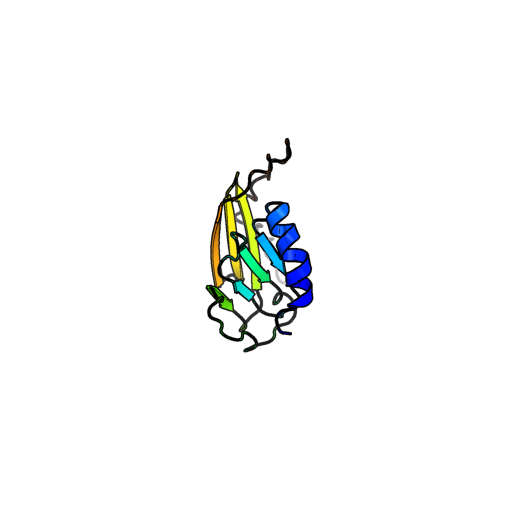TOM 821 O O . VAL A 1 105 ? -17.847 3.142 10.631 1.00 58.34 105 VAL A O 1
ATOM 824 N N . GLU A 1 106 ? -19.621 4.155 11.585 1.00 56.16 106 GLU A N 1
ATOM 825 C CA . GLU A 1 106 ? -20.568 3.080 11.285 1.00 56.16 106 GLU A CA 1
ATOM 826 C C . GLU A 1 106 ? -20.482 2.707 9.794 1.00 56.16 106 GLU A C 1
ATOM 828 O O . GLU A 1 106 ? -20.394 3.605 8.942 1.00 56.16 106 GLU A O 1
ATOM 833 N N . PRO A 1 107 ? -20.439 1.407 9.447 1.00 55.44 107 PRO A N 1
ATOM 834 C CA . PRO A 1 107 ? -20.503 0.977 8.058 1.00 55.44 107 PRO A CA 1
ATOM 835 C C . PRO A 1 107 ? -21.685 1.660 7.373 1.00 55.44 107 PRO A C 1
ATOM 837 O O . PRO A 1 107 ? -22.782 1.710 7.928 1.00 55.44 107 PRO A O 1
ATOM 840 N N . THR A 1 108 ? -21.495 2.179 6.159 1.00 51.84 108 THR A N 1
ATOM 841 C CA . THR A 1 108 ? -22.642 2.632 5.367 1.00 51.84 108 THR A CA 1
ATOM 842 C C . THR A 1 108 ? -23.582 1.433 5.181 1.00 51.84 108 THR A C 1
ATOM 844 O O . THR A 1 108 ? -23.141 0.420 4.626 1.00 51.84 108 THR A O 1
ATOM 847 N N . PRO A 1 109 ? -24.847 1.495 5.639 1.00 39.97 109 PRO A N 1
ATOM 848 C CA . PRO A 1 109 ? -25.759 0.366 5.503 1.00 39.97 109 PRO A CA 1
ATOM 849 C C . PRO A 1 109 ? -25.922 -0.010 4.020 1.00 39.97 109 PRO A C 1
ATOM 851 O O . PRO A 1 109 ? -26.058 0.876 3.178 1.00 39.97 109 PRO A O 1
ATOM 854 N N . ASN A 1 110 ? -25.934 -1.313 3.709 1.00 43.69 110 ASN A N 1
ATOM 855 C CA . ASN A 1 110 ? -26.193 -1.916 2.384 1.00 43.69 110 ASN A CA 1
ATOM 856 C C . ASN A 1 110 ? -25.074 -1.969 1.320 1.00 43.69 110 ASN A C 1
ATOM 858 O O . ASN A 1 110 ? -25.384 -2.150 0.142 1.00 43.69 110 ASN A O 1
ATOM 862 N N . ARG A 1 111 ? -23.781 -1.941 1.670 1.00 51.12 111 ARG A N 1
ATOM 863 C CA . ARG A 1 111 ? -22.725 -2.345 0.713 1.00 51.12 111 ARG A CA 1
ATOM 864 C C . ARG A 1 111 ? -22.196 -3.744 1.029 1.00 51.12 111 ARG A C 1
ATOM 866 O O . ARG A 1 111 ? -21.153 -3.889 1.653 1.00 51.12 111 ARG A O 1
ATOM 873 N N . THR A 1 112 ? -22.894 -4.786 0.584 1.00 44.94 112 THR A N 1
ATOM 874 C CA . THR A 1 112 ? -22.290 -6.121 0.474 1.00 44.94 112 THR A CA 1
ATOM 875 C C . THR A 1 112 ? -21.197 -6.059 -0.593 1.00 44.94 112 THR A C 1
ATOM 877 O O . THR A 1 112 ? -21.482 -6.003 -1.789 1.00 44.94 112 THR A O 1
ATOM 880 N N . ALA A 1 113 ? -19.931 -6.033 -0.170 1.00 49.19 113 ALA A N 1
ATOM 881 C CA . ALA A 1 113 ? -18.835 -6.423 -1.044 1.00 49.19 113 ALA A CA 1
ATOM 882 C C . ALA A 1 113 ? -19.090 -7.888 -1.421 1.00 49.19 113 ALA A C 1
ATOM 884 O O . ALA A 1 113 ? -19.055 -8.769 -0.564 1.00 49.19 113 ALA A O 1
ATOM 885 N N . GLN A 1 114 ? -19.475 -8.145 -2.672 1.00 38.75 114 GLN A N 1
ATOM 886 C CA . GLN A 1 114 ? -19.552 -9.520 -3.149 1.00 38.75 114 GLN A CA 1
ATOM 887 C C . GLN A 1 114 ? -18.119 -10.067 -3.180 1.00 38.75 114 GLN A C 1
ATOM 889 O O . GLN A 1 114 ? -17.251 -9.386 -3.733 1.00 38.75 114 GLN A O 1
ATOM 894 N N . PRO A 1 115 ? -17.852 -11.251 -2.602 1.00 43.19 115 PRO A N 1
ATOM 895 C CA . PRO A 1 115 ? -16.548 -11.885 -2.713 1.00 43.19 115 PRO A CA 1
ATOM 896 C C . PRO A 1 115 ? -16.187 -12.032 -4.191 1.00 43.19 115 PRO A C 1
ATOM 898 O O . PRO A 1 115 ? -16.993 -12.531 -4.984 1.00 43.19 115 PRO A O 1
ATOM 901 N N . VAL A 1 116 ? -14.984 -11.605 -4.574 1.00 45.03 116 VAL A N 1
ATOM 902 C CA . VAL A 1 116 ? -14.441 -11.943 -5.890 1.00 45.03 116 VAL A CA 1
ATOM 903 C C . VAL A 1 116 ? -14.086 -13.422 -5.824 1.00 45.03 116 VAL A C 1
ATOM 905 O O . VAL A 1 116 ? -13.021 -13.793 -5.347 1.00 45.03 116 VAL A O 1
ATOM 908 N N . VAL A 1 117 ? -15.002 -14.289 -6.260 1.00 40.25 117 VAL A N 1
ATOM 909 C CA . VAL A 1 117 ? -14.702 -15.715 -6.409 1.00 40.25 117 VAL A CA 1
ATOM 910 C C . VAL A 1 117 ? -13.564 -15.826 -7.428 1.00 40.25 117 VAL A C 1
ATOM 912 O O . VAL A 1 117 ? -13.747 -15.386 -8.568 1.00 40.25 117 VAL A O 1
ATOM 915 N N . PRO A 1 118 ? -12.400 -16.402 -7.074 1.00 35.91 118 PRO A N 1
ATOM 916 C CA . PRO A 1 118 ? -11.377 -16.702 -8.057 1.00 35.91 118 PRO A CA 1
ATOM 917 C C . PRO A 1 118 ? -12.002 -17.686 -9.041 1.00 35.91 118 PRO A C 1
ATOM 919 O O . PRO A 1 118 ? -12.304 -18.825 -8.681 1.00 35.91 118 PRO A O 1
ATOM 922 N N . THR A 1 119 ? -12.248 -17.265 -10.280 1.00 36.72 119 THR A N 1
ATOM 923 C CA . THR A 1 119 ? -12.590 -18.216 -11.333 1.00 36.72 119 THR A CA 1
ATOM 924 C C . THR A 1 119 ? -11.358 -19.076 -11.565 1.00 36.72 119 THR A C 1
ATOM 926 O O . THR A 1 119 ? -10.455 -18.696 -12.311 1.00 36.72 119 THR A O 1
ATOM 929 N N . THR A 1 120 ? -11.311 -20.247 -10.933 1.00 36.38 120 THR A N 1
ATOM 930 C CA . THR A 1 120 ? -10.567 -21.380 -11.470 1.00 36.38 120 THR A CA 1
ATOM 931 C C . THR A 1 120 ? -11.044 -21.545 -12.905 1.00 36.38 120 THR A C 1
ATOM 933 O O . THR A 1 120 ? -12.222 -21.793 -13.164 1.00 36.3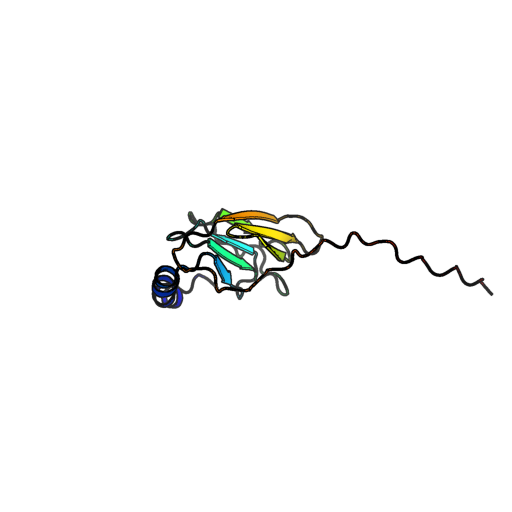8 120 THR A O 1
ATOM 936 N N . GLY A 1 121 ? -10.145 -21.282 -13.853 1.00 41.88 121 GLY A N 1
ATOM 937 C CA . GLY A 1 121 ? -10.425 -21.392 -15.274 1.00 41.88 121 GLY A CA 1
ATOM 938 C C . GLY A 1 121 ? -10.856 -22.813 -15.606 1.00 41.88 121 GLY A C 1
ATOM 939 O O . GLY A 1 121 ? -10.022 -23.682 -15.839 1.00 41.88 121 GLY A O 1
ATOM 940 N N . ASN A 1 122 ? -12.166 -23.051 -15.632 1.00 39.28 122 ASN A N 1
ATOM 941 C CA . ASN A 1 122 ? -12.723 -24.254 -16.218 1.00 39.28 122 ASN A CA 1
ATOM 942 C C . ASN A 1 122 ? -12.494 -24.179 -17.728 1.00 39.28 122 ASN A C 1
ATOM 944 O O . ASN A 1 122 ? -12.856 -23.204 -18.390 1.00 39.28 122 ASN A O 1
ATOM 948 N N . GLY A 1 123 ? -11.807 -25.202 -18.234 1.00 44.97 123 GLY A N 1
ATOM 949 C CA . GLY A 1 123 ? -11.185 -25.235 -19.546 1.00 44.97 123 GLY A CA 1
ATOM 950 C C . GLY A 1 123 ? -12.089 -24.776 -20.685 1.00 44.97 123 GLY A C 1
ATOM 951 O O . GLY A 1 123 ? -13.155 -25.338 -20.941 1.00 44.97 123 GLY A O 1
ATOM 952 N N . LYS A 1 124 ? -11.586 -23.813 -21.463 1.00 38.28 124 LYS A N 1
ATOM 953 C CA . LYS A 1 124 ? -11.995 -23.694 -22.859 1.00 38.28 124 LYS A CA 1
ATOM 954 C C . LYS A 1 124 ? -11.509 -24.948 -23.578 1.00 38.28 124 LYS A C 1
ATOM 956 O O . LYS A 1 124 ? -10.312 -25.159 -23.749 1.00 38.28 124 LYS A O 1
ATOM 961 N N . LYS A 1 125 ? -12.466 -25.786 -23.968 1.00 43.62 125 LYS A N 1
ATOM 962 C CA . LYS A 1 125 ? -12.281 -26.899 -24.896 1.00 43.62 125 LYS A CA 1
ATOM 963 C C . LYS A 1 125 ? -11.571 -26.361 -26.146 1.00 43.62 125 LYS A C 1
ATOM 965 O O . LYS A 1 125 ? -12.089 -25.457 -26.801 1.00 43.62 125 LYS A O 1
ATOM 970 N N . LEU A 1 126 ? -10.379 -26.879 -26.430 1.00 45.50 126 LEU A N 1
ATOM 971 C CA . LEU A 1 126 ? -9.633 -26.576 -27.650 1.00 45.50 126 LEU A CA 1
ATOM 972 C C . LEU A 1 126 ? -10.512 -26.952 -28.863 1.00 45.50 126 LEU A C 1
ATOM 974 O O . LEU A 1 126 ? -11.100 -28.040 -28.846 1.00 45.50 126 LEU A O 1
ATOM 978 N N . PRO A 1 127 ? -10.660 -26.095 -29.889 1.00 49.16 127 PRO A N 1
ATOM 979 C CA . PRO A 1 127 ? -11.369 -26.486 -31.104 1.00 49.16 127 PRO A CA 1
ATOM 980 C C . PRO A 1 127 ? -10.631 -27.654 -31.784 1.00 49.16 127 PRO A C 1
ATOM 982 O O . PRO A 1 127 ? -9.403 -27.736 -31.684 1.00 49.16 127 PRO A O 1
ATOM 985 N N . PRO A 1 128 ? -11.350 -28.583 -32.442 1.00 45.31 128 PRO A N 1
ATOM 986 C CA . PRO A 1 128 ? -10.720 -29.730 -33.081 1.00 45.31 128 PRO A CA 1
ATOM 987 C C . PRO A 1 128 ? -9.770 -29.259 -34.185 1.00 45.31 128 PRO A C 1
ATOM 989 O O . PRO A 1 128 ? -10.068 -28.309 -34.911 1.00 45.31 128 PRO A O 1
ATOM 992 N N . ALA A 1 129 ? -8.623 -29.931 -34.286 1.00 51.09 129 ALA A N 1
ATOM 993 C CA . ALA A 1 129 ? -7.642 -29.706 -35.335 1.00 51.09 129 ALA A CA 1
ATOM 994 C C . ALA A 1 129 ? -8.313 -29.886 -36.704 1.00 51.09 129 ALA A C 1
ATOM 996 O O . ALA A 1 129 ? -8.726 -30.988 -37.062 1.00 51.09 129 ALA A O 1
ATOM 997 N N . GLY A 1 130 ? -8.455 -28.781 -37.435 1.00 41.94 130 GLY A N 1
ATOM 998 C CA . GLY A 1 130 ? -8.843 -28.800 -38.836 1.00 41.94 130 GLY A CA 1
ATOM 999 C C . GLY A 1 130 ? -7.750 -29.481 -39.648 1.00 41.94 130 GLY A C 1
ATOM 1000 O O . GLY A 1 130 ? -6.569 -29.160 -39.510 1.00 41.94 130 GLY A O 1
ATOM 1001 N N . ASP A 1 131 ? -8.174 -30.456 -40.439 1.00 51.03 131 ASP A N 1
ATOM 1002 C CA . ASP A 1 131 ? -7.338 -31.321 -41.254 1.00 51.03 131 ASP A CA 1
ATOM 1003 C C . ASP A 1 131 ? -6.457 -30.512 -42.213 1.00 51.03 131 ASP A C 1
ATOM 1005 O O . ASP A 1 131 ? -6.912 -29.573 -42.873 1.00 51.03 131 ASP A O 1
ATOM 1009 N N . ARG A 1 132 ? -5.181 -30.895 -42.292 1.00 46.00 132 ARG A N 1
ATOM 1010 C CA . ARG A 1 132 ? -4.236 -30.349 -43.267 1.00 46.00 132 ARG A CA 1
ATOM 1011 C C . ARG A 1 132 ? -4.662 -30.783 -44.671 1.00 46.00 132 ARG A C 1
ATOM 1013 O O . ARG A 1 132 ? -4.782 -31.979 -44.935 1.00 46.00 132 ARG A O 1
ATOM 1020 N N . LYS A 1 133 ? -4.803 -29.820 -45.578 1.00 45.78 133 LYS A N 1
ATOM 1021 C CA . LYS A 1 133 ? -4.630 -30.016 -47.020 1.00 45.78 133 LYS A CA 1
ATOM 1022 C C . LYS A 1 133 ? -3.610 -29.014 -47.527 1.00 45.78 133 LYS A C 1
ATOM 1024 O O . LYS A 1 133 ? -3.669 -27.856 -47.060 1.00 45.78 133 LYS A O 1
#

Sequence (133 aa):
HGSDETLRTQLEPLFVQYGINVVLTGHEHFYERIKPQKGIAYFITGSSAKLREGNITPSEFEAAGFDTGYTFMLVEIVGDDMYYQALTDTGKTVDSGSIHRVGKVEPTPNRTAQPVVPTTGNGKKLPPAGDRK

Secondary structure (DSSP, 8-state):
----HHHHHHHHHHHHHTT--EEEE-SSSSEEEEEEETTEEEEEE-TTT---TT-----TTEEEEE-SS-EEEEEEEETTEEEEEEEETTS-EEEEEEEE-----PPPTT--------------PPPP-PPP-

Foldseek 3Di:
DDDPPVVCVVCVVVCLVVQAAEDEAEPAQWWWWFADDNNHTYIYQHVAPDADAPPDDDDPRTPFIGRPAGWDKDWDDDPQKIWMFIAGPVGDTRDIDIRGRDDDDPPDPDDDPDTPDPPPPPDDDDPDDDDDD